Protein AF-A0A411LHZ1-F1 (afdb_monomer_lite)

Sequence (128 aa):
MSFEQYRRDAVECATIGYFRDVSQDEPAKKFIRGFQTYDNGLNMPVWNGAGGPPMAMTSTRDSVLMMNPDQRLKEVQAVQVGDVERCLTERGYAKFTLTDRQDRELKRYPKGSDARRQFLYRLASAAR

Radius of gyration: 22.4 Å; chains: 1; bounding box: 61×25×52 Å

Secondary structure (DSSP, 8-state):
--HHHHHHHHHHHHHHHHH---TTSHHHHHHHHHHHHHHHHHTS-----S-PPP-----HHHHHHHT-HHHHHHHHHHHHHHHHHHHHHHTT----PPPHHHHHHHTTSPTT-HHHHHHHHHHHHH--

Structure (mmCIF, N/CA/C/O backbone):
data_AF-A0A411LHZ1-F1
#
_entry.id   AF-A0A411LHZ1-F1
#
loop_
_atom_site.group_PDB
_atom_site.id
_atom_site.type_symbol
_atom_site.label_atom_id
_atom_site.label_alt_id
_atom_site.label_comp_id
_atom_site.label_asym_id
_atom_site.label_entity_id
_atom_site.label_seq_id
_atom_site.pdbx_PDB_ins_code
_atom_site.Cartn_x
_atom_site.Cartn_y
_atom_site.Cartn_z
_atom_site.occupancy
_atom_site.B_iso_or_equiv
_atom_site.auth_seq_id
_atom_site.auth_comp_id
_atom_site.auth_asym_id
_atom_site.auth_atom_id
_atom_site.pdbx_PDB_model_num
ATOM 1 N N . MET A 1 1 ? -20.886 2.696 10.126 1.00 87.38 1 MET A N 1
ATOM 2 C CA . MET A 1 1 ? -19.995 1.579 9.731 1.00 87.38 1 MET A CA 1
ATOM 3 C C . MET A 1 1 ? -19.370 1.004 10.986 1.00 87.38 1 MET A C 1
ATOM 5 O O . MET A 1 1 ? -19.057 1.804 11.852 1.00 87.38 1 MET A O 1
ATOM 9 N N . SER A 1 2 ? -19.260 -0.319 11.126 1.00 94.75 2 SER A N 1
ATOM 10 C CA . SER A 1 2 ? -18.649 -0.964 12.301 1.00 94.75 2 SER A CA 1
ATOM 11 C C . SER A 1 2 ? -17.180 -1.317 12.045 1.00 94.75 2 SER A C 1
ATOM 13 O O . SER A 1 2 ? -16.745 -1.380 10.894 1.00 94.75 2 SER A O 1
ATOM 15 N N . PHE A 1 3 ? -16.420 -1.595 13.111 1.00 95.69 3 PHE A N 1
ATOM 16 C CA . PHE A 1 3 ? -15.042 -2.082 12.982 1.00 95.69 3 PHE A CA 1
ATOM 17 C C . PHE A 1 3 ? -14.972 -3.403 12.206 1.00 95.69 3 PHE A C 1
ATOM 19 O O . PHE A 1 3 ? -14.081 -3.580 11.383 1.00 95.69 3 PHE A O 1
ATOM 26 N N . GLU A 1 4 ? -15.928 -4.307 12.429 1.00 96.69 4 GLU A N 1
ATOM 27 C CA . GLU A 1 4 ? -15.940 -5.610 11.761 1.00 96.69 4 GLU A CA 1
ATOM 28 C C . GLU A 1 4 ? -16.208 -5.486 10.258 1.00 96.69 4 GLU A C 1
ATOM 30 O O . GLU A 1 4 ? -15.532 -6.128 9.456 1.00 96.69 4 GLU A O 1
ATOM 35 N N . GLN A 1 5 ? -17.119 -4.587 9.867 1.00 96.50 5 GLN A N 1
ATOM 36 C CA . GLN A 1 5 ? -17.340 -4.246 8.462 1.00 96.50 5 GLN A CA 1
ATOM 37 C C . GLN A 1 5 ? -16.055 -3.704 7.823 1.00 96.50 5 GLN A C 1
ATOM 39 O O . GLN A 1 5 ? -15.638 -4.194 6.779 1.00 96.50 5 GLN A O 1
ATOM 44 N N . TYR A 1 6 ? -15.389 -2.754 8.489 1.00 95.81 6 TYR A N 1
ATOM 45 C CA . TYR A 1 6 ? -14.102 -2.218 8.042 1.00 95.81 6 TYR A CA 1
ATOM 46 C C . TYR A 1 6 ? -13.032 -3.298 7.893 1.00 95.81 6 TYR A C 1
ATOM 48 O O . TYR A 1 6 ? -12.328 -3.332 6.888 1.00 95.81 6 TYR A O 1
ATOM 56 N N . ARG A 1 7 ? -12.905 -4.187 8.880 1.00 96.00 7 ARG A N 1
ATOM 57 C CA . ARG A 1 7 ? -11.914 -5.263 8.873 1.00 96.00 7 ARG A CA 1
ATOM 58 C C . ARG A 1 7 ? -12.128 -6.191 7.683 1.00 96.00 7 ARG A C 1
ATOM 60 O O . ARG A 1 7 ? -11.161 -6.500 6.990 1.00 96.00 7 ARG A O 1
ATOM 67 N N . ARG A 1 8 ? -13.375 -6.602 7.443 1.00 96.69 8 ARG A N 1
ATOM 68 C CA . ARG A 1 8 ? -13.734 -7.468 6.319 1.00 96.69 8 ARG A CA 1
ATOM 69 C C . ARG A 1 8 ? -13.474 -6.778 4.981 1.00 96.69 8 ARG A C 1
ATOM 71 O O . ARG A 1 8 ? -12.750 -7.327 4.158 1.00 96.69 8 ARG A O 1
ATOM 78 N N . ASP A 1 9 ? -13.972 -5.555 4.805 1.00 96.94 9 ASP A N 1
ATOM 79 C CA . ASP A 1 9 ? -13.807 -4.799 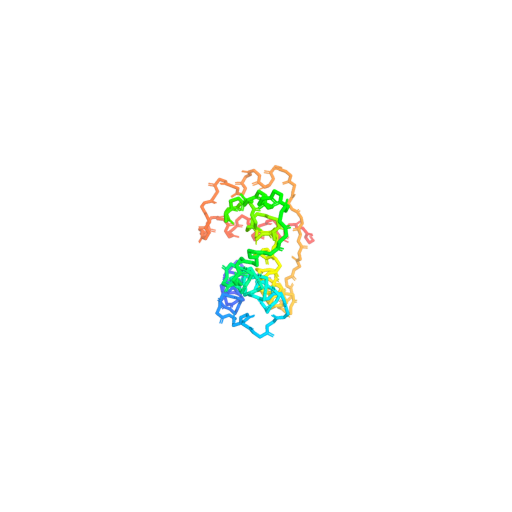3.559 1.00 96.94 9 ASP A CA 1
ATOM 80 C C . ASP A 1 9 ? -12.332 -4.515 3.250 1.00 96.94 9 ASP A C 1
ATOM 82 O O . ASP A 1 9 ? -11.899 -4.643 2.107 1.00 96.94 9 ASP A O 1
ATOM 86 N N . ALA A 1 10 ? -11.534 -4.182 4.269 1.00 94.50 10 ALA A N 1
ATOM 87 C CA . ALA A 1 10 ? -10.104 -3.947 4.112 1.00 94.50 10 ALA A CA 1
ATOM 88 C C . ALA A 1 10 ? -9.359 -5.204 3.644 1.00 94.50 10 ALA A C 1
ATOM 90 O O . ALA A 1 10 ? -8.473 -5.096 2.799 1.00 94.50 10 ALA A O 1
ATOM 91 N N . VAL A 1 11 ? -9.706 -6.382 4.176 1.00 94.88 11 VAL A N 1
ATOM 92 C CA . VAL A 1 11 ? -9.109 -7.652 3.739 1.00 94.88 11 VAL A CA 1
ATOM 93 C C . VAL A 1 11 ? -9.545 -7.981 2.315 1.00 94.88 11 VAL A C 1
ATOM 95 O O . VAL A 1 11 ? -8.683 -8.235 1.483 1.00 94.88 11 VAL A O 1
ATOM 98 N N . GLU A 1 12 ? -10.840 -7.902 2.006 1.00 97.06 12 GLU A N 1
ATOM 99 C CA . GLU A 1 12 ? -11.359 -8.182 0.661 1.00 97.06 12 GLU A CA 1
ATOM 100 C C . GLU A 1 12 ? -10.734 -7.269 -0.403 1.00 97.06 12 GLU A C 1
ATOM 102 O O . GLU A 1 12 ? -10.228 -7.752 -1.416 1.00 97.06 12 GLU A O 1
ATOM 107 N N . CYS A 1 13 ? -10.697 -5.955 -0.163 1.00 97.12 13 CYS A N 1
ATOM 108 C CA . CYS A 1 13 ? -10.075 -5.018 -1.094 1.00 97.12 13 CYS A CA 1
ATOM 109 C C . CYS A 1 13 ? -8.561 -5.249 -1.217 1.00 97.12 13 CYS A C 1
ATOM 111 O O . CYS A 1 13 ? -8.021 -5.167 -2.319 1.00 97.12 13 CYS A O 1
ATOM 113 N N . ALA A 1 14 ? -7.865 -5.577 -0.120 1.00 94.25 14 ALA A N 1
ATOM 114 C CA . ALA A 1 14 ? -6.440 -5.908 -0.167 1.00 94.25 14 ALA A CA 1
ATOM 115 C C . ALA A 1 14 ? -6.167 -7.184 -0.977 1.00 94.25 14 ALA A C 1
ATOM 117 O O . ALA A 1 14 ? -5.183 -7.237 -1.711 1.00 94.25 14 ALA A O 1
ATOM 118 N N . THR A 1 15 ? -7.038 -8.191 -0.882 1.00 95.88 15 THR A N 1
ATOM 119 C CA . THR A 1 15 ? -6.950 -9.430 -1.663 1.00 95.88 15 THR A CA 1
ATOM 120 C C . THR A 1 15 ? -7.040 -9.157 -3.164 1.00 95.88 15 THR A C 1
ATOM 122 O O . THR A 1 15 ? -6.243 -9.716 -3.915 1.00 95.88 15 THR A O 1
ATOM 125 N N . ILE A 1 16 ? -7.937 -8.261 -3.597 1.00 95.00 16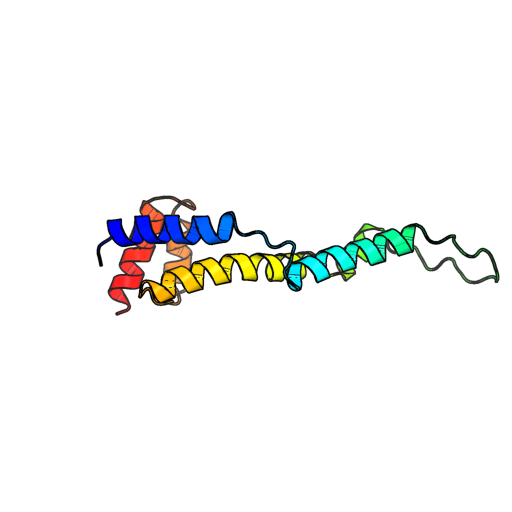 ILE A N 1
ATOM 126 C CA . ILE A 1 16 ? -8.044 -7.850 -5.007 1.00 95.00 16 ILE A CA 1
ATOM 127 C C . ILE A 1 16 ? -6.710 -7.282 -5.496 1.00 95.00 16 ILE A C 1
ATOM 129 O O . ILE A 1 16 ? -6.161 -7.779 -6.472 1.00 95.00 16 ILE A O 1
ATOM 133 N N . GLY A 1 17 ? -6.156 -6.289 -4.793 1.00 93.00 17 GLY A N 1
ATOM 134 C CA . GLY A 1 17 ? -4.881 -5.679 -5.183 1.00 93.00 17 GLY A CA 1
ATOM 135 C C . GLY A 1 17 ? -3.695 -6.648 -5.119 1.00 93.00 17 GLY A C 1
ATOM 136 O O . GLY A 1 17 ? -2.810 -6.586 -5.967 1.00 93.00 17 GLY A O 1
ATOM 137 N N . TYR A 1 18 ? -3.678 -7.568 -4.148 1.00 91.88 18 TYR A N 1
ATOM 138 C CA . TYR A 1 18 ? -2.597 -8.544 -3.981 1.00 91.88 18 TYR A CA 1
ATOM 139 C C . TYR A 1 18 ? -2.539 -9.568 -5.122 1.00 91.88 18 TYR A C 1
ATOM 141 O O . TYR A 1 18 ? -1.455 -9.863 -5.621 1.00 91.88 18 TYR A O 1
ATOM 149 N N . PHE A 1 19 ? -3.691 -10.097 -5.545 1.00 94.12 19 PHE A N 1
ATOM 150 C CA . PHE A 1 19 ? -3.770 -11.106 -6.612 1.00 94.12 19 PHE A CA 1
ATOM 151 C C . PHE A 1 19 ? -3.904 -10.519 -8.017 1.00 94.12 19 PHE A C 1
ATOM 153 O O . PHE A 1 19 ? -3.983 -11.262 -8.995 1.00 94.12 19 PHE A O 1
ATOM 160 N N . ARG A 1 20 ? -3.935 -9.195 -8.136 1.00 92.06 20 ARG A N 1
ATOM 161 C CA . ARG A 1 20 ? -4.050 -8.514 -9.415 1.00 92.06 20 ARG A CA 1
ATOM 162 C C . ARG A 1 20 ? -2.801 -8.737 -10.265 1.00 92.06 20 ARG A C 1
ATOM 164 O O . ARG A 1 20 ? -1.699 -8.330 -9.886 1.00 92.06 20 ARG A O 1
ATOM 171 N N . ASP A 1 21 ? -2.998 -9.348 -11.433 1.00 93.44 21 ASP A N 1
ATOM 172 C CA . ASP A 1 21 ? -1.952 -9.486 -12.443 1.00 93.44 21 ASP A CA 1
ATOM 173 C C . ASP A 1 21 ? -1.563 -8.102 -12.972 1.00 93.44 21 ASP A C 1
ATOM 175 O O . ASP A 1 21 ? -2.400 -7.355 -13.476 1.00 93.44 21 ASP A O 1
ATOM 179 N N . VAL A 1 22 ? -0.283 -7.760 -12.818 1.00 92.56 22 VAL A N 1
ATOM 180 C CA . VAL A 1 22 ? 0.283 -6.486 -13.270 1.00 92.56 22 VAL A CA 1
ATOM 181 C C . VAL A 1 22 ? 0.991 -6.598 -14.619 1.00 92.56 22 VAL A C 1
ATOM 183 O O . VAL A 1 22 ? 1.439 -5.589 -15.153 1.00 92.56 22 VAL A O 1
ATOM 186 N N . SER A 1 23 ? 1.151 -7.809 -15.164 1.00 90.94 23 SER A N 1
ATOM 187 C CA . SER A 1 23 ? 2.017 -8.087 -16.319 1.00 90.94 23 SER A CA 1
ATOM 188 C C . SER A 1 23 ? 1.619 -7.314 -17.578 1.00 90.94 23 SER A C 1
ATOM 190 O O . SER A 1 23 ? 2.465 -6.997 -18.418 1.00 90.94 23 SER A O 1
ATOM 192 N N . GLN A 1 24 ? 0.332 -6.982 -17.700 1.00 92.31 24 GLN A N 1
ATOM 193 C CA . GLN A 1 24 ? -0.217 -6.274 -18.851 1.00 92.31 24 GLN A CA 1
ATOM 194 C C . GLN A 1 24 ? -0.203 -4.752 -18.701 1.00 92.31 24 GLN A C 1
ATOM 196 O O . GLN A 1 24 ? -0.467 -4.049 -19.681 1.00 92.31 24 GLN A O 1
ATOM 201 N N . ASP A 1 25 ? 0.154 -4.228 -17.533 1.00 93.94 25 ASP A N 1
ATOM 202 C CA . ASP A 1 25 ? 0.173 -2.794 -17.288 1.00 93.94 25 ASP A CA 1
ATOM 203 C C . ASP A 1 25 ? 1.436 -2.124 -17.798 1.00 93.94 25 ASP A C 1
ATOM 205 O O . ASP A 1 25 ? 2.544 -2.658 -17.723 1.00 93.94 25 ASP A O 1
ATOM 209 N N . GLU A 1 26 ? 1.271 -0.889 -18.261 1.00 92.62 26 GLU A N 1
ATOM 210 C CA . GLU A 1 26 ? 2.371 -0.084 -18.782 1.00 92.62 26 GLU A CA 1
ATOM 211 C C . GLU A 1 26 ? 3.541 0.081 -17.796 1.00 92.62 26 GLU A C 1
ATOM 213 O O . GLU A 1 26 ? 4.683 -0.082 -18.231 1.00 92.62 26 GLU A O 1
ATOM 218 N N . PRO A 1 27 ? 3.336 0.334 -16.485 1.00 91.50 27 PRO A N 1
ATOM 219 C CA . PRO A 1 27 ? 4.431 0.346 -15.515 1.00 91.50 27 PRO A CA 1
ATOM 220 C C . PRO A 1 27 ? 5.242 -0.956 -15.485 1.00 91.50 27 PRO A C 1
ATOM 222 O O . PRO A 1 27 ? 6.472 -0.908 -15.489 1.00 91.50 27 PRO A O 1
ATOM 225 N N . ALA A 1 28 ? 4.583 -2.119 -15.521 1.00 91.88 28 ALA A N 1
ATOM 226 C CA . ALA A 1 28 ? 5.263 -3.412 -15.489 1.00 91.88 28 ALA A CA 1
ATOM 227 C C . ALA A 1 28 ? 5.982 -3.706 -16.810 1.00 91.88 28 ALA A C 1
ATOM 229 O O . ALA A 1 28 ? 7.150 -4.094 -16.808 1.00 91.88 28 ALA A O 1
ATOM 230 N N . LYS A 1 29 ? 5.331 -3.435 -17.947 1.00 92.19 29 LYS A N 1
ATOM 231 C CA . LYS A 1 29 ? 5.939 -3.554 -19.281 1.00 92.19 29 LYS A CA 1
ATOM 232 C C . LYS A 1 29 ? 7.186 -2.682 -19.414 1.00 92.19 29 LYS A C 1
ATOM 234 O O . LYS A 1 29 ? 8.205 -3.146 -19.921 1.00 92.19 29 LYS A O 1
ATOM 239 N N . LYS A 1 30 ? 7.134 -1.432 -18.940 1.00 87.19 30 LYS A N 1
ATOM 240 C CA . LYS A 1 30 ? 8.282 -0.510 -18.937 1.00 87.19 30 LYS A CA 1
ATOM 241 C C . LYS A 1 30 ? 9.402 -1.000 -18.029 1.00 87.19 30 LYS A C 1
ATOM 243 O O . LYS A 1 30 ? 10.561 -0.938 -18.434 1.00 87.19 30 LYS A O 1
ATOM 248 N N . PHE A 1 31 ? 9.062 -1.505 -16.844 1.00 87.75 31 PHE A N 1
ATOM 249 C CA . PHE A 1 31 ? 10.034 -2.088 -15.925 1.00 87.75 31 PHE A CA 1
ATOM 250 C C . PHE A 1 31 ? 10.783 -3.255 -16.581 1.00 87.75 31 PHE A C 1
ATOM 252 O O . PHE A 1 31 ? 12.007 -3.219 -16.662 1.00 87.75 31 PHE A O 1
ATOM 259 N N . ILE A 1 32 ? 10.057 -4.221 -17.152 1.00 87.50 32 ILE A N 1
ATOM 260 C CA . ILE A 1 32 ? 10.631 -5.390 -17.839 1.00 87.50 32 ILE A CA 1
ATOM 261 C C . ILE A 1 32 ? 11.467 -4.974 -19.060 1.00 87.50 32 ILE A C 1
ATOM 263 O O . ILE A 1 32 ? 12.597 -5.435 -19.219 1.00 87.50 32 ILE A O 1
ATOM 267 N N . ARG A 1 33 ? 10.954 -4.067 -19.904 1.00 84.25 33 ARG A N 1
ATOM 268 C CA . ARG A 1 33 ? 11.658 -3.591 -21.110 1.00 84.25 33 ARG A CA 1
ATOM 269 C C . ARG A 1 33 ? 12.998 -2.934 -20.781 1.00 84.25 33 ARG A C 1
ATOM 271 O 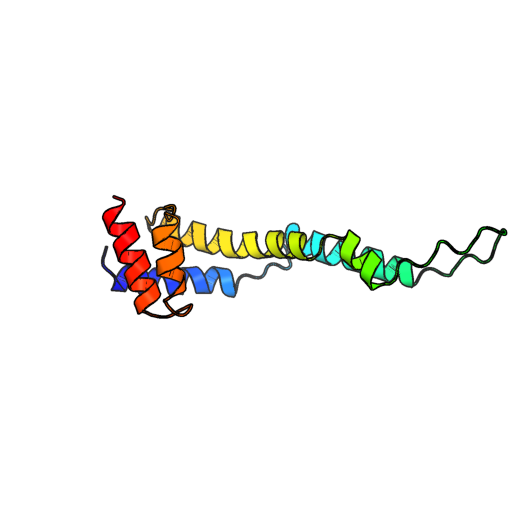O . ARG A 1 33 ? 13.942 -3.059 -21.561 1.00 84.25 33 ARG A O 1
ATOM 278 N N . GLY A 1 34 ? 13.090 -2.251 -19.640 1.00 77.38 34 GLY A N 1
ATOM 279 C CA . GLY A 1 34 ? 14.345 -1.684 -19.158 1.00 77.38 34 GLY A CA 1
ATOM 280 C C . GLY A 1 34 ? 15.425 -2.757 -18.998 1.00 77.38 34 GLY A C 1
ATOM 281 O O . GLY A 1 34 ? 16.522 -2.596 -19.527 1.00 77.38 34 GLY A O 1
ATOM 282 N N . PHE A 1 35 ? 15.096 -3.875 -18.340 1.00 79.75 35 PHE A N 1
ATOM 283 C CA . PHE A 1 35 ? 16.046 -4.976 -18.136 1.00 79.75 35 PHE A CA 1
ATOM 284 C C . PHE A 1 35 ? 16.384 -5.686 -19.441 1.00 79.75 35 PHE A C 1
ATOM 286 O O . PHE A 1 35 ? 17.550 -5.938 -19.704 1.00 79.75 35 PHE A O 1
ATOM 293 N N . GLN A 1 36 ? 15.397 -5.921 -20.307 1.00 82.75 36 GLN A N 1
ATOM 294 C CA . GLN A 1 36 ? 15.641 -6.532 -21.618 1.00 82.75 36 GLN A CA 1
ATOM 295 C C . GLN A 1 36 ? 16.587 -5.691 -22.481 1.00 82.75 36 GLN A C 1
ATOM 297 O O . GLN A 1 36 ? 17.468 -6.229 -23.142 1.00 82.75 36 GLN A O 1
ATOM 302 N N . THR A 1 37 ? 16.431 -4.364 -22.469 1.00 75.50 37 THR A N 1
ATOM 303 C CA . THR A 1 37 ? 17.343 -3.450 -23.179 1.00 75.50 37 THR A CA 1
ATOM 304 C C . THR A 1 37 ? 18.772 -3.588 -22.659 1.00 75.50 37 THR A C 1
ATOM 306 O O . THR A 1 37 ? 19.717 -3.605 -23.446 1.00 75.50 37 THR A O 1
ATOM 309 N N . TYR A 1 38 ? 18.923 -3.718 -21.342 1.00 72.94 38 TYR A N 1
ATOM 310 C CA . TYR A 1 38 ? 20.217 -3.897 -20.704 1.00 72.94 38 TYR A CA 1
ATOM 311 C C . TYR A 1 38 ? 20.851 -5.261 -21.027 1.00 72.94 38 TYR A C 1
ATOM 313 O O . TYR A 1 38 ? 21.987 -5.305 -21.497 1.00 72.94 38 TYR A O 1
ATOM 321 N N . ASP A 1 39 ? 20.104 -6.355 -20.864 1.00 75.62 39 ASP A N 1
ATOM 322 C CA . ASP A 1 39 ? 20.563 -7.715 -21.174 1.00 75.62 39 ASP A CA 1
ATOM 323 C C . ASP A 1 39 ? 20.950 -7.854 -22.652 1.00 75.62 39 ASP A C 1
ATOM 325 O O . ASP A 1 39 ? 21.963 -8.468 -22.988 1.00 75.62 39 ASP A O 1
ATOM 329 N N . ASN A 1 40 ? 20.188 -7.232 -23.556 1.00 73.12 40 ASN A N 1
ATOM 330 C CA . ASN A 1 40 ? 20.539 -7.180 -24.973 1.00 73.12 40 ASN A CA 1
ATOM 331 C C . ASN A 1 40 ? 21.844 -6.404 -25.203 1.00 73.12 40 ASN A C 1
ATOM 333 O O . ASN A 1 40 ? 22.666 -6.836 -26.004 1.00 73.12 40 ASN A O 1
ATOM 337 N N . GLY A 1 41 ? 22.060 -5.296 -24.486 1.00 68.88 41 GLY A N 1
ATOM 338 C CA . GLY A 1 41 ? 23.295 -4.512 -24.554 1.00 68.88 41 GLY A CA 1
ATOM 339 C C . GLY A 1 41 ? 24.531 -5.268 -24.056 1.00 68.88 41 GLY A C 1
ATOM 340 O O . GLY A 1 41 ? 25.601 -5.116 -24.637 1.00 68.88 41 GLY A O 1
ATOM 341 N N . LEU A 1 42 ? 24.383 -6.125 -23.039 1.00 67.56 42 LEU A N 1
ATOM 342 C CA . LEU A 1 42 ? 25.451 -7.014 -22.561 1.00 67.56 42 LEU A CA 1
ATOM 343 C C . LEU A 1 42 ? 25.819 -8.114 -23.564 1.00 67.56 42 LEU A C 1
ATOM 345 O O . LEU A 1 42 ? 26.971 -8.535 -23.613 1.00 67.56 42 LEU A O 1
ATOM 349 N N . ASN A 1 43 ? 24.849 -8.579 -24.352 1.00 65.62 43 ASN A N 1
ATOM 350 C CA . ASN A 1 43 ? 25.045 -9.622 -25.358 1.00 65.62 43 ASN A CA 1
ATOM 351 C C . ASN A 1 43 ? 25.501 -9.077 -26.725 1.00 65.62 43 ASN A C 1
ATOM 353 O O . ASN A 1 43 ? 25.708 -9.859 -27.655 1.00 65.62 43 ASN A O 1
ATOM 357 N N . MET A 1 44 ? 25.667 -7.756 -26.875 1.00 58.56 44 MET A N 1
ATOM 358 C CA . MET A 1 44 ? 26.229 -7.178 -28.096 1.00 58.56 44 MET A CA 1
ATOM 359 C C . MET A 1 44 ? 27.728 -7.499 -28.183 1.00 58.56 44 MET A C 1
ATOM 361 O O . MET A 1 44 ? 28.460 -7.262 -27.218 1.00 58.56 44 MET A O 1
ATOM 365 N N . PRO A 1 45 ? 28.225 -8.003 -29.329 1.00 53.38 45 PRO A N 1
ATOM 366 C CA . PRO A 1 45 ? 29.652 -8.215 -29.501 1.00 53.38 45 PRO A CA 1
ATOM 367 C C . PRO A 1 45 ? 30.377 -6.874 -29.370 1.00 53.38 45 PRO A C 1
ATOM 369 O O . PRO A 1 45 ? 30.042 -5.906 -30.054 1.00 53.38 45 PRO A O 1
ATOM 372 N N . VAL A 1 46 ? 31.380 -6.823 -28.489 1.00 56.50 46 VAL A N 1
ATOM 373 C CA . VAL A 1 46 ? 32.306 -5.691 -28.400 1.00 56.50 46 VAL A CA 1
ATOM 374 C C . VAL A 1 46 ? 32.938 -5.524 -29.782 1.00 56.50 46 VAL A C 1
ATOM 376 O O . VAL A 1 46 ? 33.678 -6.392 -30.247 1.00 56.50 46 VAL A O 1
ATOM 379 N N . TRP A 1 47 ? 32.604 -4.436 -30.475 1.00 46.19 47 TRP A N 1
ATOM 380 C CA . TRP A 1 47 ? 33.190 -4.124 -31.772 1.00 46.19 47 TRP A CA 1
ATOM 381 C C . TRP A 1 47 ? 34.667 -3.766 -31.559 1.00 46.19 47 TRP A C 1
ATOM 383 O O . TRP A 1 47 ? 35.003 -2.635 -31.215 1.00 46.19 47 TRP A O 1
ATOM 393 N N . ASN A 1 48 ? 35.566 -4.734 -31.753 1.00 48.50 48 ASN A N 1
ATOM 394 C CA . ASN A 1 48 ? 37.022 -4.544 -31.713 1.00 48.50 48 ASN A CA 1
ATOM 395 C C . ASN A 1 48 ? 37.530 -3.871 -33.001 1.00 48.50 48 ASN A C 1
ATOM 397 O O . ASN A 1 48 ? 38.359 -4.414 -33.727 1.00 48.50 48 ASN A O 1
ATOM 401 N N . GLY A 1 49 ? 37.008 -2.690 -33.316 1.00 44.94 49 GLY A N 1
ATOM 402 C CA . GLY A 1 49 ? 37.375 -1.928 -34.504 1.00 44.94 49 GLY A CA 1
ATOM 403 C C . GLY A 1 49 ? 37.495 -0.453 -34.162 1.00 44.94 49 GLY A C 1
ATOM 404 O O . GLY A 1 49 ? 36.485 0.193 -33.919 1.00 44.94 49 GLY A O 1
ATOM 405 N N . ALA A 1 50 ? 38.735 0.042 -34.197 1.00 41.81 50 ALA A N 1
ATOM 406 C CA . ALA A 1 50 ? 39.173 1.425 -33.974 1.00 41.81 50 ALA A CA 1
ATOM 407 C C . ALA A 1 50 ? 39.317 1.886 -32.507 1.00 41.81 50 ALA A C 1
ATOM 409 O O . ALA A 1 50 ? 38.527 2.680 -32.017 1.00 41.81 50 ALA A O 1
ATOM 410 N N . GLY A 1 51 ? 40.394 1.439 -31.843 1.00 42.22 51 GLY A N 1
ATOM 411 C CA . GLY A 1 51 ? 41.332 2.283 -31.069 1.00 42.22 51 GLY A CA 1
ATOM 412 C C . GLY A 1 51 ? 40.839 3.233 -29.962 1.00 42.22 51 GLY A C 1
ATOM 413 O O . GLY A 1 51 ? 41.649 4.007 -29.459 1.00 42.22 51 GLY A O 1
ATOM 414 N N . GLY A 1 52 ? 39.565 3.219 -29.579 1.00 45.94 52 GLY A N 1
ATOM 415 C CA . GLY A 1 52 ? 39.042 3.981 -28.446 1.00 45.94 52 GLY A CA 1
ATOM 416 C C . GLY A 1 52 ? 39.258 3.232 -27.129 1.00 45.94 52 GLY A C 1
ATOM 417 O O . GLY A 1 52 ? 39.263 1.997 -27.137 1.00 45.94 52 GLY A O 1
ATOM 418 N N . PRO A 1 53 ? 39.434 3.937 -25.992 1.00 41.25 53 PRO A N 1
ATOM 419 C CA . PRO A 1 53 ? 39.493 3.274 -24.697 1.00 41.25 53 PRO A CA 1
ATOM 420 C C . PRO A 1 53 ? 38.218 2.438 -24.530 1.00 41.25 53 PRO A C 1
ATOM 422 O O . PRO A 1 53 ? 37.148 2.907 -24.935 1.00 41.25 53 PRO A O 1
ATOM 425 N N . PRO A 1 54 ? 38.301 1.216 -23.970 1.00 48.09 54 PRO A N 1
ATOM 426 C CA . PRO A 1 54 ? 37.104 0.448 -23.673 1.00 48.09 54 PRO A CA 1
ATOM 427 C C . PRO A 1 54 ? 36.237 1.364 -22.820 1.00 48.09 54 PRO A C 1
ATOM 429 O O . PRO A 1 54 ? 36.698 1.802 -21.764 1.00 48.09 54 PRO A O 1
ATOM 432 N N . MET A 1 55 ? 35.055 1.740 -23.325 1.00 49.28 55 MET A N 1
ATOM 433 C CA . MET A 1 55 ? 34.059 2.482 -22.554 1.00 49.28 55 MET A CA 1
ATOM 434 C C . MET A 1 55 ? 33.989 1.767 -21.221 1.00 49.28 55 MET A C 1
ATOM 436 O O . MET A 1 55 ? 33.599 0.598 -21.194 1.00 49.28 55 MET A O 1
ATOM 440 N N . ALA A 1 56 ? 34.537 2.409 -20.184 1.00 47.91 56 ALA A N 1
ATOM 441 C CA . ALA A 1 56 ? 34.792 1.772 -18.908 1.00 47.91 56 ALA A CA 1
ATOM 442 C C . ALA A 1 56 ? 33.496 1.078 -18.530 1.00 47.91 56 ALA A C 1
ATOM 444 O O . ALA A 1 56 ? 32.472 1.756 -18.441 1.00 47.91 56 ALA A O 1
ATOM 445 N N . MET A 1 57 ? 33.521 -0.257 -18.447 1.00 50.88 57 MET A N 1
ATOM 446 C CA . MET A 1 57 ? 32.361 -1.031 -18.041 1.00 50.88 57 MET A CA 1
ATOM 447 C C . MET A 1 57 ? 31.929 -0.446 -16.701 1.00 50.88 57 MET A C 1
ATOM 449 O O . MET A 1 57 ? 32.522 -0.751 -15.666 1.00 50.88 57 MET A O 1
ATOM 453 N N . THR A 1 58 ? 30.918 0.424 -16.713 1.00 54.78 58 THR A N 1
ATOM 454 C CA . THR A 1 58 ? 30.103 0.661 -15.538 1.00 54.78 58 THR A CA 1
ATOM 455 C C . THR A 1 58 ? 29.683 -0.729 -15.129 1.00 54.78 58 THR A C 1
ATOM 457 O O . THR A 1 58 ? 29.188 -1.497 -15.964 1.00 54.78 58 THR A O 1
ATOM 460 N N . SER A 1 59 ? 29.998 -1.111 -13.894 1.00 62.91 59 SER A N 1
ATOM 461 C CA . SER A 1 59 ? 29.718 -2.468 -13.452 1.00 62.91 59 SER A CA 1
ATOM 462 C C . SER A 1 59 ? 28.250 -2.784 -13.752 1.00 62.91 59 SER A C 1
ATOM 464 O O . SER A 1 59 ? 27.407 -1.879 -13.819 1.00 62.91 59 SER A O 1
ATOM 466 N N . THR A 1 60 ? 27.905 -4.056 -13.954 1.00 64.69 60 THR A N 1
ATOM 467 C CA . THR A 1 60 ? 26.506 -4.442 -14.199 1.00 64.69 60 THR A CA 1
ATOM 468 C C . THR A 1 60 ? 25.561 -3.814 -13.176 1.00 64.69 60 THR A C 1
ATOM 470 O O . THR A 1 60 ? 24.487 -3.320 -13.510 1.00 64.69 60 THR A O 1
ATOM 473 N N . ARG A 1 61 ? 26.043 -3.704 -11.937 1.00 67.69 61 ARG A N 1
ATOM 474 C CA . ARG A 1 61 ? 25.399 -2.989 -10.844 1.00 67.69 61 ARG A CA 1
ATOM 475 C C . ARG A 1 61 ? 25.146 -1.503 -11.134 1.00 67.69 61 ARG A C 1
ATOM 477 O O . ARG A 1 61 ? 24.016 -1.064 -10.958 1.00 67.69 61 ARG A O 1
ATOM 484 N N . ASP A 1 62 ? 26.149 -0.735 -11.556 1.00 68.88 62 ASP A N 1
ATOM 485 C CA . ASP A 1 62 ? 26.000 0.707 -11.825 1.00 68.88 62 ASP A CA 1
ATOM 486 C C . ASP A 1 62 ? 24.991 0.964 -12.947 1.00 68.88 62 ASP A C 1
ATOM 488 O O . ASP A 1 62 ? 24.149 1.855 -12.852 1.00 68.88 62 ASP A O 1
ATOM 492 N N . SER A 1 63 ? 25.023 0.116 -13.973 1.00 68.19 63 SER A N 1
ATOM 493 C CA . SER A 1 63 ? 24.106 0.188 -15.112 1.00 68.19 63 SER A CA 1
ATOM 494 C C . SER A 1 63 ? 22.657 -0.112 -14.701 1.00 68.19 63 SER A C 1
ATOM 496 O O . SER A 1 63 ? 21.736 0.597 -15.102 1.00 68.19 63 SER A O 1
ATOM 498 N N . VAL A 1 64 ? 22.448 -1.108 -13.830 1.00 71.62 64 VAL A N 1
ATOM 499 C CA . VAL A 1 64 ? 21.131 -1.411 -13.241 1.00 71.62 64 VAL A CA 1
ATOM 500 C C . VAL A 1 64 ? 20.640 -0.263 -12.356 1.00 71.62 64 VAL A C 1
ATOM 502 O O . VAL A 1 64 ? 19.463 0.086 -12.407 1.00 71.62 64 VAL A O 1
ATOM 505 N N . LEU A 1 65 ? 21.516 0.370 -11.568 1.00 76.06 65 LEU A N 1
ATOM 506 C CA . LEU A 1 65 ? 21.137 1.502 -10.715 1.00 76.06 65 LEU A CA 1
ATOM 507 C C . LEU A 1 65 ? 20.684 2.725 -11.531 1.00 76.06 65 LEU A C 1
ATOM 509 O O . LEU A 1 65 ? 19.720 3.385 -11.139 1.00 76.06 65 LEU A O 1
ATOM 513 N N . MET A 1 66 ? 21.292 2.985 -12.694 1.00 75.00 66 MET A N 1
ATOM 514 C CA . MET A 1 66 ? 20.870 4.064 -13.605 1.00 75.00 66 MET A CA 1
ATOM 515 C C . MET A 1 66 ? 19.433 3.897 -14.125 1.00 75.00 66 MET A C 1
ATOM 517 O O . MET A 1 66 ? 18.783 4.880 -14.486 1.00 75.00 66 MET A O 1
ATOM 521 N N . MET A 1 67 ? 18.891 2.677 -14.119 1.00 77.69 67 MET A N 1
ATOM 522 C CA . MET A 1 67 ? 17.507 2.409 -14.521 1.00 77.69 67 MET A CA 1
ATOM 523 C C . MET A 1 67 ? 16.468 2.806 -13.460 1.00 77.69 67 MET A C 1
ATOM 525 O O . MET A 1 67 ? 15.265 2.725 -13.722 1.00 77.69 67 MET A O 1
ATOM 529 N N . ASN A 1 68 ? 16.905 3.259 -12.279 1.00 84.62 68 ASN A N 1
ATOM 530 C CA . ASN A 1 68 ? 16.052 3.605 -11.139 1.00 84.62 68 ASN A CA 1
ATOM 531 C C . ASN A 1 68 ? 15.069 2.473 -10.752 1.00 84.62 68 ASN A C 1
ATOM 533 O O . ASN A 1 68 ? 13.856 2.707 -10.680 1.00 84.62 68 ASN A O 1
ATOM 537 N N . PRO A 1 69 ? 15.558 1.242 -10.502 1.00 83.69 69 PRO A N 1
ATOM 538 C CA . PRO A 1 69 ? 14.715 0.061 -10.314 1.00 83.69 69 PRO A CA 1
ATOM 539 C C . PRO A 1 69 ? 13.735 0.217 -9.147 1.00 83.69 69 PRO A C 1
ATOM 541 O O . PRO A 1 69 ? 12.572 -0.156 -9.278 1.00 83.69 69 PRO A O 1
ATOM 544 N N . ASP A 1 70 ? 14.155 0.856 -8.053 1.00 89.56 70 ASP A N 1
ATOM 545 C CA . ASP A 1 70 ? 13.293 1.125 -6.898 1.00 89.56 70 ASP A CA 1
ATOM 546 C C . ASP A 1 70 ? 12.106 2.022 -7.257 1.00 89.56 70 ASP A C 1
ATOM 548 O O . ASP A 1 70 ? 10.982 1.792 -6.810 1.00 89.56 70 ASP A O 1
ATOM 552 N N . GLN A 1 71 ? 12.336 3.049 -8.078 1.00 90.00 71 GLN A N 1
ATOM 553 C CA . GLN A 1 71 ? 11.272 3.947 -8.517 1.00 90.00 71 GLN A CA 1
ATOM 554 C C . GLN A 1 71 ? 10.301 3.224 -9.452 1.00 90.00 71 GLN A C 1
ATOM 556 O O . GLN A 1 71 ? 9.089 3.358 -9.303 1.00 90.00 71 GLN A O 1
ATOM 561 N N . ARG A 1 72 ? 10.814 2.406 -10.374 1.00 89.06 72 ARG A N 1
ATOM 562 C CA . ARG A 1 72 ? 9.970 1.609 -11.273 1.00 89.06 72 ARG A CA 1
ATOM 563 C C . ARG A 1 72 ? 9.162 0.552 -10.530 1.00 89.06 72 ARG A C 1
ATOM 565 O O . ARG A 1 72 ? 7.988 0.361 -10.830 1.00 89.06 72 ARG A O 1
ATOM 572 N N . LEU A 1 73 ? 9.741 -0.075 -9.509 1.00 90.19 73 LEU A N 1
ATOM 573 C CA . LEU A 1 73 ? 9.014 -0.994 -8.642 1.00 90.19 73 LEU A CA 1
ATOM 574 C C . LEU A 1 73 ? 7.873 -0.280 -7.902 1.00 90.19 73 LEU A C 1
ATOM 576 O O . LEU A 1 73 ? 6.773 -0.823 -7.819 1.00 90.19 73 LEU A O 1
ATOM 580 N N . LYS A 1 74 ? 8.094 0.951 -7.420 1.00 93.44 74 LYS A N 1
ATOM 581 C CA . LYS A 1 74 ? 7.025 1.769 -6.819 1.00 93.44 74 LYS A CA 1
ATOM 582 C C . LYS A 1 74 ? 5.906 2.078 -7.812 1.00 93.44 74 LYS A C 1
ATOM 584 O O . LYS A 1 74 ? 4.744 2.033 -7.426 1.00 93.44 74 LYS A O 1
ATOM 589 N N . GLU A 1 75 ? 6.229 2.360 -9.074 1.00 93.06 75 GLU A N 1
ATOM 590 C CA . GLU A 1 75 ? 5.226 2.585 -10.128 1.00 93.06 75 GLU A CA 1
ATOM 591 C C . GLU A 1 75 ? 4.368 1.335 -10.374 1.00 93.06 75 GLU A C 1
ATOM 593 O O . GLU A 1 75 ? 3.154 1.446 -10.522 1.00 93.06 75 GLU A O 1
ATOM 598 N N . VAL A 1 76 ? 4.969 0.140 -10.355 1.00 93.12 76 VAL A N 1
ATOM 599 C CA . VAL A 1 76 ? 4.231 -1.131 -10.457 1.00 93.12 76 VAL A CA 1
ATOM 600 C C . VAL A 1 76 ? 3.355 -1.367 -9.221 1.00 93.12 76 VAL A C 1
ATOM 602 O O . VAL A 1 76 ? 2.176 -1.696 -9.349 1.00 93.12 76 VAL A O 1
ATOM 605 N N . GLN A 1 77 ? 3.898 -1.151 -8.019 1.00 93.38 77 GLN A N 1
ATOM 606 C CA . GLN A 1 77 ? 3.149 -1.279 -6.762 1.00 93.38 77 GLN A CA 1
ATOM 607 C C . GLN A 1 77 ? 1.968 -0.307 -6.688 1.00 93.38 77 GLN A C 1
ATOM 609 O O . GLN A 1 77 ? 0.913 -0.662 -6.162 1.00 93.38 77 GLN A O 1
ATOM 614 N N . ALA A 1 78 ? 2.113 0.899 -7.242 1.00 94.75 78 ALA A N 1
ATOM 615 C CA . ALA A 1 78 ? 1.051 1.897 -7.271 1.00 94.75 78 ALA A CA 1
ATOM 616 C C . ALA A 1 78 ? -0.201 1.398 -8.001 1.00 94.75 78 ALA A C 1
ATOM 618 O O . ALA A 1 78 ? -1.302 1.808 -7.645 1.00 94.75 78 ALA A O 1
ATOM 619 N N . VAL A 1 79 ? -0.061 0.484 -8.968 1.00 94.38 79 VAL A N 1
ATOM 620 C CA . VAL A 1 79 ? -1.223 -0.064 -9.671 1.00 94.38 79 VAL A CA 1
ATOM 621 C C . VAL A 1 79 ? -2.039 -0.988 -8.763 1.00 94.38 79 VAL A C 1
ATOM 623 O O . VAL A 1 79 ? -3.250 -0.822 -8.649 1.00 94.38 79 VAL A O 1
ATOM 626 N N . GLN A 1 80 ? -1.375 -1.888 -8.031 1.00 94.06 80 GLN A N 1
ATOM 627 C CA . GLN A 1 80 ? -2.032 -2.748 -7.039 1.00 94.06 80 GLN A CA 1
ATOM 628 C C . GLN A 1 80 ? -2.675 -1.922 -5.922 1.00 94.06 80 GLN A C 1
ATOM 630 O O . GLN A 1 80 ? -3.829 -2.151 -5.564 1.00 94.06 80 GLN A O 1
ATOM 635 N N . VAL A 1 81 ? -1.948 -0.930 -5.393 1.00 94.69 81 VAL A N 1
ATOM 636 C CA . VAL A 1 81 ? -2.468 -0.017 -4.363 1.00 94.69 81 VAL A CA 1
ATOM 637 C C . VAL A 1 81 ? -3.678 0.758 -4.886 1.00 94.69 81 VAL A C 1
ATOM 639 O O . VAL A 1 81 ? -4.669 0.876 -4.170 1.00 94.69 81 VAL A O 1
ATOM 642 N N . GLY A 1 82 ? -3.642 1.224 -6.136 1.00 95.62 82 GLY A N 1
ATOM 643 C CA . GLY A 1 82 ? -4.751 1.934 -6.768 1.00 95.62 82 GLY A CA 1
ATOM 644 C C . GLY A 1 82 ? -6.037 1.106 -6.848 1.00 95.62 82 GLY A C 1
ATOM 645 O O . GLY A 1 82 ? -7.119 1.649 -6.634 1.00 95.62 82 GLY A O 1
ATOM 646 N N . ASP A 1 83 ? -5.942 -0.204 -7.085 1.00 95.88 83 ASP A N 1
ATOM 647 C CA . ASP A 1 83 ? -7.111 -1.093 -7.086 1.00 95.88 83 ASP A CA 1
ATOM 648 C C . ASP A 1 83 ? -7.691 -1.289 -5.672 1.00 95.88 83 ASP A C 1
ATOM 650 O O . ASP A 1 83 ? -8.913 -1.264 -5.497 1.00 95.88 83 ASP A O 1
ATOM 654 N N . VAL A 1 84 ? -6.837 -1.379 -4.642 1.00 96.62 84 VAL A N 1
ATOM 655 C CA . VAL A 1 84 ? -7.287 -1.391 -3.234 1.00 96.62 84 VAL A CA 1
ATOM 656 C C . VAL A 1 84 ? -8.004 -0.085 -2.886 1.00 96.62 84 VAL A C 1
ATOM 658 O O . VAL A 1 84 ? -9.080 -0.099 -2.287 1.00 96.62 84 VAL A O 1
ATOM 661 N N . GLU A 1 85 ? -7.424 1.055 -3.265 1.00 96.19 85 GLU A N 1
ATOM 662 C CA . GLU A 1 85 ? -7.994 2.376 -3.000 1.00 96.19 85 GLU A CA 1
ATOM 663 C C . GLU A 1 85 ? -9.333 2.586 -3.709 1.00 96.19 85 GLU A C 1
ATOM 665 O O . GLU A 1 85 ? -10.258 3.135 -3.105 1.00 96.19 85 GLU A O 1
ATOM 670 N N . ARG A 1 86 ? -9.458 2.128 -4.960 1.00 97.06 86 ARG A N 1
ATOM 671 C CA . ARG A 1 86 ? -10.714 2.179 -5.717 1.00 97.06 86 ARG A CA 1
ATOM 672 C C . ARG A 1 86 ? -11.794 1.352 -5.025 1.00 97.06 86 ARG A C 1
ATOM 674 O O . ARG A 1 86 ? -12.845 1.900 -4.708 1.00 97.06 86 ARG A O 1
ATOM 681 N N . CYS A 1 87 ? -11.490 0.097 -4.688 1.00 97.94 87 CYS A N 1
ATOM 682 C CA . CYS A 1 87 ? -12.409 -0.795 -3.977 1.00 97.94 87 CYS A CA 1
ATOM 683 C C . CYS A 1 87 ? -12.901 -0.190 -2.652 1.00 97.94 87 CYS A C 1
ATOM 685 O O . CYS A 1 87 ? -14.092 -0.221 -2.346 1.00 97.94 87 CYS A O 1
ATOM 687 N N . LEU A 1 88 ? -12.001 0.411 -1.866 1.00 96.25 88 LEU A N 1
ATOM 688 C CA . LEU A 1 88 ? -12.371 1.080 -0.619 1.00 96.25 88 LEU A CA 1
ATOM 689 C C . LEU A 1 88 ? -13.218 2.339 -0.873 1.00 96.25 88 LEU A C 1
ATOM 691 O O . LEU A 1 88 ? -14.206 2.571 -0.180 1.00 96.25 88 LEU A O 1
ATOM 695 N N . THR A 1 89 ? -12.879 3.145 -1.875 1.00 96.56 89 THR A N 1
ATOM 696 C CA . THR A 1 89 ? -13.638 4.368 -2.187 1.00 96.56 89 THR A CA 1
ATOM 697 C C . THR A 1 89 ? -15.061 4.043 -2.650 1.00 96.56 89 THR A C 1
ATOM 699 O O . THR A 1 89 ? -16.012 4.660 -2.176 1.00 96.56 89 THR A O 1
ATOM 702 N N . GLU A 1 90 ? -15.230 3.026 -3.498 1.00 97.00 90 GLU A N 1
ATOM 703 C CA . GLU A 1 90 ? -16.541 2.533 -3.954 1.00 97.00 90 GLU A CA 1
ATOM 704 C C . GLU A 1 90 ? -17.409 2.009 -2.798 1.00 97.00 90 GLU A C 1
ATOM 706 O O . GLU A 1 90 ? -18.632 2.123 -2.833 1.00 97.00 90 GLU A O 1
ATOM 711 N N . ARG A 1 91 ? -16.783 1.503 -1.728 1.00 95.88 91 ARG A N 1
ATOM 712 C CA . ARG A 1 91 ? -17.459 1.097 -0.483 1.00 95.88 91 ARG A CA 1
ATOM 713 C C . ARG A 1 91 ? -17.704 2.258 0.497 1.00 95.88 91 ARG A C 1
ATOM 715 O O . ARG A 1 91 ? -18.163 2.031 1.615 1.00 95.88 91 ARG A O 1
ATOM 722 N N . GLY A 1 92 ? -17.405 3.501 0.111 1.00 94.44 92 GLY A N 1
ATOM 723 C CA . GLY A 1 92 ? -17.663 4.702 0.914 1.00 94.44 92 GLY A CA 1
ATOM 724 C C . GLY A 1 92 ? -16.605 5.009 1.982 1.00 94.44 92 GLY A C 1
ATOM 725 O O . GLY A 1 92 ? -16.852 5.798 2.904 1.00 94.44 92 GLY A O 1
ATOM 726 N N . TYR A 1 93 ? -15.422 4.395 1.897 1.00 94.75 93 TYR A N 1
ATOM 727 C CA . TYR A 1 93 ? -14.277 4.788 2.718 1.00 94.75 93 TYR A CA 1
ATOM 728 C C . TYR A 1 93 ? -13.616 6.044 2.137 1.00 94.75 93 TYR A C 1
ATOM 730 O O . TYR A 1 93 ? -13.527 6.212 0.924 1.00 94.75 93 TYR A O 1
ATOM 738 N N . ALA A 1 94 ? -13.121 6.921 3.010 1.00 92.81 94 ALA A N 1
ATOM 739 C CA . ALA A 1 94 ? -12.412 8.135 2.620 1.00 92.81 94 ALA A CA 1
ATOM 740 C C . ALA A 1 94 ? -10.948 8.063 3.062 1.00 92.81 94 ALA A C 1
ATOM 742 O O . ALA A 1 94 ? -10.634 7.541 4.137 1.00 92.81 94 ALA A O 1
ATOM 743 N N . LYS A 1 95 ? -10.053 8.610 2.235 1.00 92.31 95 LYS A N 1
ATOM 744 C CA . LYS A 1 95 ? -8.647 8.795 2.603 1.00 92.31 95 LYS A CA 1
ATOM 745 C C . LYS A 1 95 ? -8.537 9.876 3.677 1.00 92.31 95 LYS A C 1
ATOM 747 O O . LYS A 1 95 ? -9.259 10.867 3.647 1.00 92.31 95 LYS A O 1
ATOM 752 N N . PHE A 1 96 ? -7.600 9.694 4.595 1.00 93.81 96 PHE A N 1
ATOM 753 C CA . PHE A 1 96 ? -7.245 10.688 5.599 1.00 93.81 96 PHE A CA 1
ATOM 754 C C . PHE A 1 96 ? -5.737 10.659 5.826 1.00 93.81 96 PHE A C 1
ATOM 756 O O . PHE A 1 96 ? -5.082 9.634 5.619 1.00 93.81 96 PHE A O 1
ATOM 763 N N . THR A 1 97 ? -5.193 11.791 6.253 1.00 94.44 97 THR A N 1
ATOM 764 C CA . THR A 1 97 ? -3.760 11.946 6.500 1.00 94.44 97 THR A CA 1
ATOM 765 C C . THR A 1 97 ? -3.480 11.806 7.987 1.00 94.44 97 THR A C 1
ATOM 767 O O . THR A 1 97 ? -4.164 12.400 8.820 1.00 94.44 97 THR A O 1
ATOM 770 N N . LEU A 1 98 ? -2.461 11.021 8.325 1.00 95.94 98 LEU A N 1
ATOM 771 C CA . LEU A 1 98 ? -1.984 10.909 9.698 1.00 95.94 98 LEU A CA 1
ATOM 772 C C . LEU A 1 98 ? -1.119 12.119 10.045 1.00 95.94 98 LEU A C 1
ATOM 774 O O . LEU A 1 98 ? -0.239 12.502 9.282 1.00 95.94 98 LEU A O 1
ATOM 778 N N . THR A 1 99 ? -1.320 12.671 11.236 1.00 96.94 99 THR A N 1
ATOM 779 C CA . THR A 1 99 ? -0.327 13.548 11.871 1.00 96.94 99 THR A CA 1
ATOM 780 C C . THR A 1 99 ? 0.945 12.763 12.194 1.00 96.94 99 THR A C 1
ATOM 782 O O . THR A 1 99 ? 0.891 11.553 12.435 1.00 96.94 99 THR A O 1
ATOM 785 N N . ASP A 1 100 ? 2.079 13.449 12.338 1.00 98.06 100 ASP A N 1
ATOM 786 C CA . ASP A 1 100 ? 3.346 12.814 12.727 1.00 98.06 100 ASP A CA 1
ATOM 787 C C . ASP A 1 100 ? 3.235 11.999 14.023 1.00 98.06 100 ASP A C 1
ATOM 789 O O . ASP A 1 100 ? 3.873 10.957 14.192 1.00 98.06 100 ASP A O 1
ATOM 793 N N . ARG A 1 101 ? 2.408 12.469 14.967 1.00 97.50 101 ARG A N 1
ATOM 794 C CA . ARG A 1 101 ? 2.143 11.758 16.220 1.00 97.50 101 ARG A CA 1
ATOM 795 C C . ARG A 1 101 ? 1.404 10.446 15.960 1.00 97.50 101 ARG A C 1
ATOM 797 O O . ARG A 1 101 ? 1.817 9.417 16.491 1.00 97.50 101 ARG A O 1
ATOM 804 N N . GLN A 1 102 ? 0.343 10.481 15.154 1.00 97.50 102 GLN A N 1
ATOM 805 C CA . GLN A 1 102 ? -0.436 9.294 14.801 1.00 97.50 102 GLN A CA 1
ATOM 806 C C . GLN A 1 102 ? 0.390 8.295 13.986 1.00 97.50 102 GLN A C 1
ATOM 808 O O . GLN A 1 102 ? 0.259 7.098 14.213 1.00 97.50 102 GLN A O 1
ATOM 813 N N . ASP A 1 103 ? 1.270 8.752 13.092 1.00 97.75 103 ASP A N 1
ATOM 814 C CA . ASP A 1 103 ? 2.169 7.870 12.337 1.00 97.75 103 ASP A CA 1
ATOM 815 C C . ASP A 1 103 ? 3.184 7.160 13.254 1.00 97.75 103 ASP A C 1
ATOM 817 O O . ASP A 1 103 ? 3.347 5.936 13.194 1.00 97.75 103 ASP A O 1
ATOM 821 N N . ARG A 1 104 ? 3.818 7.898 14.177 1.00 97.88 104 ARG A N 1
ATOM 822 C CA . ARG A 1 104 ? 4.713 7.305 15.187 1.00 97.88 104 ARG A CA 1
ATOM 823 C C . ARG A 1 104 ? 3.995 6.297 16.078 1.00 97.88 104 ARG A C 1
ATOM 825 O O . ARG A 1 104 ? 4.573 5.270 16.423 1.00 97.88 104 ARG A O 1
ATOM 832 N N . GLU A 1 105 ? 2.755 6.585 16.460 1.00 97.38 105 GLU A N 1
ATOM 833 C CA . GLU A 1 105 ? 1.926 5.675 17.250 1.00 97.38 105 GLU A CA 1
ATOM 834 C C . GLU A 1 105 ? 1.543 4.431 16.440 1.00 97.38 105 GLU A C 1
ATOM 836 O O . GLU A 1 105 ? 1.736 3.308 16.903 1.00 97.38 105 GLU A O 1
ATOM 841 N N . LEU A 1 106 ? 1.127 4.613 15.185 1.00 97.56 106 LEU A N 1
ATOM 842 C CA . LEU A 1 106 ? 0.791 3.534 14.266 1.00 97.56 106 LEU A CA 1
ATOM 843 C C . LEU A 1 106 ? 1.955 2.545 14.102 1.00 97.56 106 LEU A C 1
ATOM 845 O O . LEU A 1 106 ? 1.734 1.335 14.072 1.00 97.56 106 LEU A O 1
ATOM 849 N N . LYS A 1 107 ? 3.199 3.034 14.011 1.00 97.25 107 LYS A N 1
ATOM 850 C CA . LYS A 1 107 ? 4.420 2.211 13.892 1.00 97.25 107 LYS A CA 1
ATOM 851 C C . LYS A 1 107 ? 4.659 1.270 15.080 1.00 97.25 107 LYS A C 1
ATOM 853 O O . LYS A 1 107 ? 5.374 0.288 14.911 1.00 97.25 107 LYS A O 1
ATOM 858 N N . ARG A 1 108 ? 4.041 1.515 16.241 1.00 97.62 108 ARG A N 1
ATOM 859 C CA . ARG A 1 108 ? 4.129 0.628 17.416 1.00 97.62 108 ARG A CA 1
ATOM 860 C C . ARG A 1 108 ? 3.291 -0.640 17.268 1.00 97.62 108 ARG A C 1
ATOM 862 O O . ARG A 1 108 ? 3.557 -1.624 17.948 1.00 97.62 108 ARG A O 1
ATOM 869 N N . TYR A 1 109 ? 2.291 -0.632 16.386 1.00 97.56 109 TYR A N 1
ATOM 870 C CA . TYR A 1 109 ? 1.455 -1.801 16.132 1.00 97.56 109 TYR A CA 1
ATOM 871 C C . TYR A 1 109 ? 2.014 -2.633 14.970 1.00 97.56 109 TYR A C 1
ATOM 873 O O . TYR A 1 109 ? 2.200 -2.082 13.872 1.00 97.56 109 TYR A O 1
ATOM 881 N N . PRO A 1 110 ? 2.209 -3.958 15.148 1.00 97.00 110 PRO A N 1
ATOM 882 C CA . PRO A 1 110 ? 2.670 -4.839 14.080 1.00 97.00 110 PRO A CA 1
ATOM 883 C C . PRO A 1 110 ? 1.809 -4.719 12.819 1.00 97.00 110 PRO A C 1
ATOM 885 O O . PRO A 1 110 ? 0.578 -4.582 12.895 1.00 97.00 110 PRO A O 1
ATOM 888 N N . LYS A 1 111 ? 2.450 -4.774 11.646 1.00 92.62 111 LYS A N 1
ATOM 889 C CA . LYS A 1 111 ? 1.750 -4.774 10.354 1.00 92.62 111 LYS A CA 1
ATOM 890 C C . LYS A 1 111 ? 0.765 -5.946 10.312 1.00 92.62 111 LYS A C 1
ATOM 892 O O . LYS A 1 111 ? 1.105 -7.053 10.706 1.00 92.62 111 LYS A O 1
ATOM 897 N N . GLY A 1 112 ? -0.464 -5.684 9.872 1.00 88.94 112 GLY A N 1
ATOM 898 C CA . GLY A 1 112 ? -1.512 -6.705 9.786 1.00 88.94 112 GLY A CA 1
ATOM 899 C C . GLY A 1 112 ? -2.149 -7.132 11.117 1.00 88.94 112 GLY A C 1
ATOM 900 O O . GLY A 1 112 ? -3.028 -7.989 11.091 1.00 88.94 112 GLY A O 1
ATOM 901 N N . SER A 1 113 ? -1.773 -6.548 12.261 1.00 95.44 113 SER A N 1
ATOM 902 C CA . SER A 1 113 ? -2.431 -6.836 13.547 1.00 95.44 113 SER A CA 1
ATOM 903 C C . SER A 1 113 ? -3.812 -6.177 13.669 1.00 95.44 113 SER A C 1
ATOM 905 O O . SER A 1 113 ? -4.059 -5.108 13.100 1.00 95.44 113 SER A O 1
ATOM 907 N N . ASP A 1 114 ? -4.702 -6.774 14.469 1.00 94.94 114 ASP A N 1
ATOM 908 C CA . ASP A 1 114 ? -6.003 -6.166 14.780 1.00 94.94 114 ASP A CA 1
ATOM 909 C C . ASP A 1 114 ? -5.856 -4.858 15.554 1.00 94.94 114 ASP A C 1
ATOM 911 O O . ASP A 1 114 ? -6.577 -3.909 15.265 1.00 94.94 114 ASP A O 1
ATOM 915 N N . ALA A 1 115 ? -4.873 -4.749 16.453 1.00 96.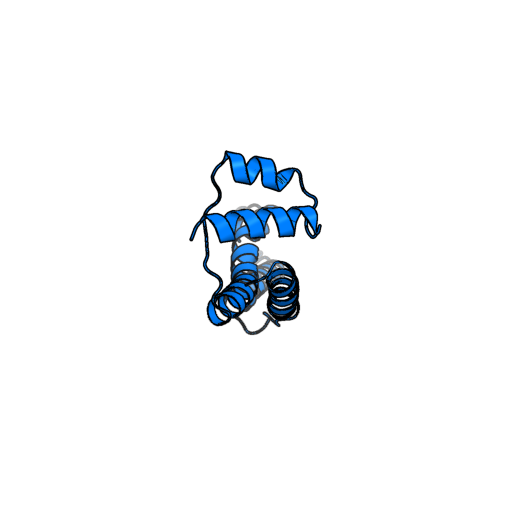88 115 ALA A N 1
ATOM 916 C CA . ALA A 1 115 ? -4.587 -3.502 17.163 1.00 96.88 115 ALA A CA 1
ATOM 917 C C . ALA A 1 115 ? -4.287 -2.345 16.191 1.00 96.88 115 ALA A C 1
ATOM 919 O O . ALA A 1 115 ? -4.825 -1.245 16.338 1.00 96.88 115 ALA A O 1
ATOM 920 N N . ARG A 1 116 ? -3.495 -2.610 15.139 1.00 97.56 116 ARG A N 1
ATOM 921 C CA . ARG A 1 116 ? -3.207 -1.631 14.082 1.00 97.56 116 ARG A CA 1
ATOM 922 C C . ARG A 1 116 ? -4.472 -1.229 13.320 1.00 97.56 116 ARG A C 1
ATOM 924 O O . ARG A 1 116 ? -4.694 -0.042 13.094 1.00 97.56 116 ARG A O 1
ATOM 931 N N . ARG A 1 117 ? -5.305 -2.206 12.939 1.00 95.62 117 ARG A N 1
ATOM 932 C CA . ARG A 1 117 ? -6.585 -1.968 12.249 1.00 95.62 117 ARG A CA 1
ATOM 933 C C . ARG A 1 117 ? -7.551 -1.157 13.110 1.00 95.62 117 ARG A C 1
ATOM 935 O O . ARG A 1 117 ? -8.134 -0.196 12.620 1.00 95.62 117 ARG A O 1
ATOM 942 N N . GLN A 1 118 ? -7.695 -1.497 14.389 1.00 97.12 118 GLN A N 1
ATOM 943 C CA . GLN A 1 118 ? -8.552 -0.765 15.324 1.00 97.12 118 GLN A CA 1
ATOM 944 C C . GLN A 1 118 ? -8.081 0.676 15.510 1.00 97.12 118 GLN A C 1
ATOM 946 O O . GLN A 1 118 ? -8.901 1.591 15.556 1.00 97.12 118 GLN A O 1
ATOM 951 N N . PHE A 1 119 ? -6.768 0.900 15.606 1.00 97.25 119 PHE A N 1
ATOM 952 C CA . PHE A 1 119 ? -6.213 2.247 15.679 1.00 97.25 119 PHE A CA 1
ATOM 953 C C . PHE A 1 119 ? -6.584 3.075 14.440 1.00 97.25 119 PHE A C 1
ATOM 955 O O . PHE A 1 119 ? -7.165 4.148 14.587 1.00 97.25 119 PHE A O 1
ATOM 962 N N . LEU A 1 120 ? -6.353 2.548 13.233 1.00 96.12 120 LEU A N 1
ATOM 963 C CA . LEU A 1 120 ? -6.724 3.222 11.983 1.00 96.12 120 LEU A CA 1
ATOM 964 C C . LEU A 1 120 ? -8.232 3.484 11.876 1.00 96.12 120 LEU A C 1
ATOM 966 O O . LEU A 1 120 ? -8.635 4.584 11.510 1.00 96.12 120 LEU A O 1
ATOM 970 N N . TYR A 1 121 ? -9.062 2.509 12.248 1.00 95.69 121 TYR A N 1
ATOM 971 C CA . TYR A 1 121 ? -10.517 2.650 12.253 1.00 95.69 121 TYR A CA 1
ATOM 972 C C . TYR A 1 121 ? -10.996 3.769 13.187 1.00 95.69 121 TYR A C 1
ATOM 974 O O . TYR A 1 121 ? -11.854 4.568 12.805 1.00 95.69 121 TYR A O 1
ATOM 982 N N . ARG A 1 122 ? -10.429 3.857 14.400 1.00 95.75 122 ARG A N 1
ATOM 983 C CA . ARG A 1 122 ? -10.747 4.930 15.356 1.00 95.75 122 ARG A CA 1
ATOM 984 C C . ARG A 1 122 ? -10.382 6.301 14.796 1.00 95.75 122 ARG A C 1
ATOM 986 O O . ARG A 1 122 ? -11.200 7.209 14.875 1.00 95.75 122 ARG A O 1
ATOM 993 N N . LEU A 1 123 ? -9.195 6.434 14.198 1.00 95.62 123 LEU A N 1
ATOM 994 C CA . LEU A 1 123 ? -8.769 7.689 13.574 1.00 95.62 123 LEU A CA 1
ATOM 995 C C . LEU A 1 123 ? -9.699 8.102 12.429 1.00 95.62 123 LEU A C 1
ATOM 997 O O . LEU A 1 123 ? -10.158 9.237 12.402 1.00 95.62 123 LEU A O 1
ATOM 1001 N N . ALA A 1 124 ? -10.025 7.173 11.530 1.00 92.88 124 ALA A N 1
ATOM 1002 C CA . ALA A 1 124 ? -10.905 7.442 10.395 1.00 92.88 124 ALA A CA 1
ATOM 1003 C C . ALA A 1 124 ? -12.335 7.807 10.825 1.00 92.88 124 ALA A C 1
ATOM 1005 O O . ALA A 1 124 ? -12.989 8.622 10.183 1.00 92.88 124 ALA A O 1
ATOM 1006 N N . SER A 1 125 ? -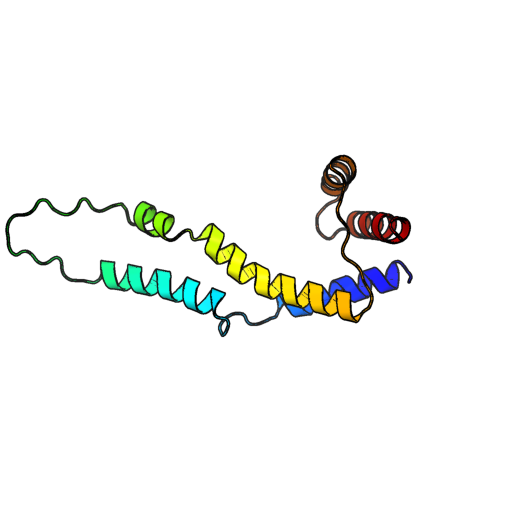12.826 7.209 11.914 1.00 91.25 125 SER A N 1
ATOM 1007 C CA . SER A 1 125 ? -14.167 7.489 12.442 1.00 91.25 125 SER A CA 1
ATOM 1008 C C . SER A 1 125 ? -14.253 8.841 13.152 1.00 91.25 125 SER A C 1
ATOM 1010 O O . SER A 1 125 ? -15.332 9.415 13.194 1.00 91.25 125 SER A O 1
ATOM 1012 N N . ALA A 1 126 ? -13.136 9.342 13.690 1.00 85.88 126 ALA A N 1
ATOM 1013 C CA . ALA A 1 126 ? -13.045 10.649 14.345 1.00 85.88 126 ALA A CA 1
ATOM 1014 C C . ALA A 1 126 ? -12.729 11.805 13.377 1.00 85.88 126 ALA A C 1
ATOM 1016 O O . ALA A 1 126 ? -12.842 12.963 13.757 1.00 85.88 126 ALA A O 1
ATOM 1017 N N . ALA A 1 127 ? -12.298 11.498 12.150 1.00 77.69 127 ALA A N 1
ATOM 1018 C CA . ALA A 1 127 ? -11.995 12.483 11.111 1.00 77.69 127 ALA A CA 1
ATOM 1019 C C . ALA A 1 127 ? -13.230 12.915 10.291 1.00 77.69 127 ALA A C 1
ATOM 1021 O O . ALA A 1 127 ? -13.075 13.647 9.315 1.00 77.69 127 ALA A O 1
ATOM 1022 N N . ARG A 1 128 ? -14.422 12.418 10.646 1.00 59.19 128 ARG A N 1
ATOM 1023 C CA . ARG A 1 128 ? -15.704 12.733 10.007 1.00 59.19 128 ARG A CA 1
ATOM 1024 C C . ARG A 1 128 ? -16.487 13.765 10.800 1.00 59.19 128 ARG A C 1
ATOM 1026 O O . ARG A 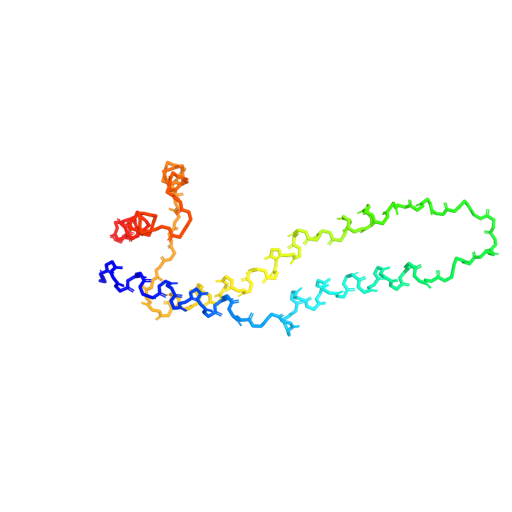1 128 ? -16.415 13.705 12.046 1.00 59.19 128 ARG A O 1
#

Organism: Sphingomonas paucimobilis (NCBI:txid13689)

Foldseek 3Di:
DDLVVLLVLLVVLLVCLVPDDLCPPPLNVLLVVLVVVLVVVVPDPDPPPDDDDDPPPPDSVNSVVVSVNVVSVVVSSVVSVVSSVVSCVVVVQDDDDDDPVLVVVLVVDDPPDSVSSVSVVVVSVVVD

pLDDT: mean 85.11, std 16.1, range [41.25, 98.06]